Protein AF-A0A527G326-F1 (afdb_monomer_lite)

Sequence (68 aa):
RLGLPSIVVTIGTMSLFRGIAFIILGDQAYKGYPSSFAFFGQGYVWWVVSFELVLFLIAAVVYWFLLH

Radius of gyration: 20.09 Å; chains: 1; bounding box: 46×24×55 Å

Structure (mmCIF, N/CA/C/O backbone):
data_AF-A0A527G326-F1
#
_entry.id   AF-A0A527G326-F1
#
loop_
_atom_site.group_PDB
_atom_site.id
_atom_site.type_symbol
_atom_site.label_atom_id
_atom_site.label_alt_id
_atom_site.label_comp_id
_atom_site.label_asym_id
_atom_site.label_entity_id
_atom_site.label_seq_id
_atom_site.pdbx_PDB_ins_code
_atom_site.Cartn_x
_atom_site.Cartn_y
_atom_site.Cartn_z
_atom_site.occupancy
_atom_site.B_iso_or_equiv
_atom_site.auth_seq_id
_atom_site.auth_comp_id
_atom_site.auth_asym_id
_atom_site.auth_atom_id
_atom_site.pdbx_PDB_model_num
ATOM 1 N N . ARG A 1 1 ? 2.697 -5.621 40.807 1.00 55.56 1 ARG A N 1
ATOM 2 C CA . ARG A 1 1 ? 2.951 -5.865 39.366 1.00 55.56 1 ARG A CA 1
ATOM 3 C C . ARG A 1 1 ? 1.613 -6.258 38.771 1.00 55.56 1 ARG A C 1
ATOM 5 O O . ARG A 1 1 ? 1.073 -7.258 39.218 1.00 55.56 1 ARG A O 1
ATOM 12 N N . LEU A 1 2 ? 1.018 -5.426 37.915 1.00 61.84 2 LEU A N 1
ATOM 13 C CA . LEU A 1 2 ? -0.267 -5.746 37.288 1.00 61.84 2 LEU A CA 1
ATOM 14 C C . LEU A 1 2 ? -0.056 -7.034 36.482 1.00 61.84 2 LEU A C 1
ATOM 16 O O . LEU A 1 2 ? 0.685 -7.018 35.506 1.00 61.84 2 LEU A O 1
ATOM 20 N N . GLY A 1 3 ? -0.612 -8.157 36.948 1.00 72.12 3 GLY A N 1
ATOM 21 C CA . GLY A 1 3 ? -0.484 -9.489 36.340 1.00 72.12 3 GLY A CA 1
ATOM 22 C C . GLY A 1 3 ? -1.263 -9.620 35.034 1.00 72.12 3 GLY A C 1
ATOM 23 O O . GLY A 1 3 ? -1.851 -10.662 34.769 1.00 72.12 3 GLY A O 1
ATOM 24 N N . LEU A 1 4 ? -1.326 -8.537 34.261 1.00 70.50 4 LEU A N 1
ATOM 25 C CA . LEU A 1 4 ? -2.002 -8.478 32.983 1.00 70.50 4 LEU A CA 1
ATOM 26 C C . LEU A 1 4 ? -1.132 -9.210 31.958 1.00 70.50 4 LEU A C 1
ATOM 28 O O . LEU A 1 4 ? 0.018 -8.814 31.744 1.00 70.50 4 LEU A O 1
ATOM 32 N N . PRO A 1 5 ? -1.653 -10.270 31.321 1.00 75.56 5 PRO A N 1
ATOM 33 C CA . PRO A 1 5 ? -0.968 -10.916 30.215 1.00 75.56 5 PRO A CA 1
ATOM 34 C C . PRO A 1 5 ? -0.683 -9.886 29.114 1.00 75.56 5 PRO A C 1
ATOM 36 O O . PRO A 1 5 ? -1.566 -9.100 28.762 1.00 75.56 5 PRO A O 1
ATOM 39 N N . SER A 1 6 ? 0.526 -9.892 28.545 1.00 76.62 6 SER A N 1
ATOM 40 C CA . SER A 1 6 ? 0.937 -8.944 27.492 1.00 76.62 6 SER A CA 1
ATOM 41 C C . SER A 1 6 ? -0.031 -8.930 26.308 1.00 76.62 6 SER A C 1
ATOM 43 O O . SER A 1 6 ? -0.298 -7.877 25.737 1.00 76.62 6 SER A O 1
ATOM 45 N N . ILE A 1 7 ? -0.649 -10.075 26.015 1.00 83.50 7 ILE A N 1
ATOM 46 C CA . ILE A 1 7 ? -1.649 -10.212 24.959 1.00 83.50 7 ILE A CA 1
ATOM 47 C C . ILE A 1 7 ? -2.893 -9.349 25.190 1.00 83.50 7 ILE A C 1
ATOM 49 O O . ILE A 1 7 ? -3.406 -8.755 24.248 1.00 83.50 7 ILE A O 1
ATOM 53 N N . VAL A 1 8 ? -3.346 -9.203 26.438 1.00 85.19 8 VAL A N 1
ATOM 54 C CA . VAL A 1 8 ? -4.528 -8.390 26.762 1.00 85.19 8 VAL A CA 1
ATOM 55 C C . VAL A 1 8 ? -4.218 -6.910 26.570 1.00 85.19 8 VAL A C 1
ATOM 57 O O . VAL A 1 8 ? -5.046 -6.169 26.051 1.00 85.19 8 VAL A O 1
ATOM 60 N N . VAL A 1 9 ? -3.004 -6.484 26.921 1.00 84.69 9 VAL A N 1
ATOM 61 C CA . VAL A 1 9 ? -2.568 -5.095 26.733 1.00 84.69 9 VAL A CA 1
ATOM 62 C C . VAL A 1 9 ? -2.396 -4.779 25.247 1.00 84.69 9 VAL A C 1
ATOM 64 O O . VAL A 1 9 ? -2.838 -3.723 24.797 1.00 84.69 9 VAL A O 1
ATOM 67 N N . THR A 1 10 ? -1.828 -5.698 24.462 1.00 89.25 10 THR A N 1
ATOM 68 C CA . THR A 1 10 ? -1.669 -5.524 23.0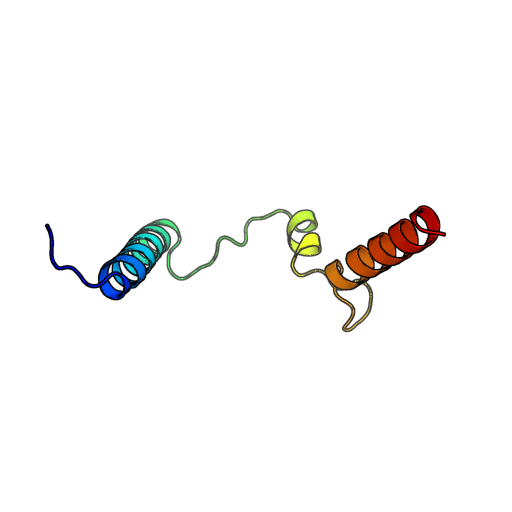11 1.00 89.25 10 THR A CA 1
ATOM 69 C C . THR A 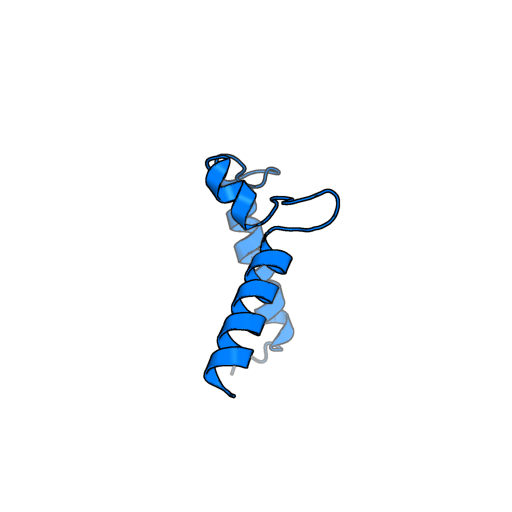1 10 ? -3.018 -5.457 22.297 1.00 89.25 10 THR A C 1
ATOM 71 O O . THR A 1 10 ? -3.266 -4.508 21.550 1.00 89.25 10 THR A O 1
ATOM 74 N N . ILE A 1 11 ? -3.917 -6.410 22.561 1.00 91.25 11 ILE A N 1
ATOM 75 C CA . ILE A 1 11 ? -5.255 -6.431 21.952 1.00 91.25 11 ILE A CA 1
ATOM 76 C C . ILE A 1 11 ? -6.086 -5.233 22.424 1.00 91.25 11 ILE A C 1
ATOM 78 O O . ILE A 1 11 ? -6.709 -4.559 21.605 1.00 91.25 11 ILE A O 1
ATOM 82 N N . GLY A 1 12 ? -6.050 -4.912 23.720 1.00 86.88 12 GLY A N 1
ATOM 83 C CA . GLY A 1 12 ? -6.774 -3.778 24.295 1.00 86.88 12 GLY A CA 1
ATOM 84 C C . GLY A 1 12 ? -6.327 -2.438 23.712 1.00 86.88 12 GLY A C 1
ATOM 85 O O . GLY A 1 12 ? -7.164 -1.615 23.350 1.00 86.88 12 GLY A O 1
ATOM 86 N N . THR A 1 13 ? -5.019 -2.249 23.527 1.00 89.19 13 THR A N 1
ATOM 87 C CA . THR A 1 13 ? -4.465 -1.030 22.923 1.00 89.19 13 THR A CA 1
ATOM 88 C C . THR A 1 13 ? -4.862 -0.902 21.449 1.00 89.19 13 THR A C 1
ATOM 90 O O . THR A 1 13 ? -5.330 0.157 21.034 1.00 89.19 13 THR A O 1
ATOM 93 N N . MET A 1 14 ? -4.761 -1.981 20.657 1.00 88.94 14 MET A N 1
ATOM 94 C CA . MET A 1 14 ? -5.227 -1.975 19.260 1.00 88.94 14 MET A CA 1
ATOM 95 C C . MET A 1 14 ? -6.735 -1.700 19.149 1.00 88.94 14 MET A C 1
ATOM 97 O O . MET A 1 14 ? -7.153 -0.936 18.277 1.00 88.94 14 MET A O 1
ATOM 101 N N . SER A 1 15 ? -7.548 -2.288 20.033 1.00 87.94 15 SER A N 1
ATOM 102 C CA . SER A 1 15 ? -9.001 -2.079 20.058 1.00 87.94 15 SER A CA 1
ATOM 103 C C . SER A 1 15 ? -9.372 -0.649 20.454 1.00 87.94 15 SER A C 1
ATOM 105 O O . SER A 1 15 ? -10.270 -0.071 19.845 1.00 87.94 15 SER A O 1
ATOM 107 N N . LEU A 1 16 ? -8.681 -0.061 21.435 1.00 89.12 16 LEU A N 1
ATOM 108 C CA . LEU A 1 16 ? -8.893 1.324 21.859 1.00 89.12 16 LEU A CA 1
ATOM 109 C C . LEU A 1 16 ? -8.593 2.297 20.713 1.00 89.12 16 LEU A C 1
ATOM 111 O O . LEU A 1 16 ? -9.434 3.129 20.378 1.00 89.12 16 LEU A O 1
ATOM 115 N N . PHE A 1 17 ? -7.426 2.163 20.074 1.00 87.62 17 PHE A N 1
ATOM 116 C CA . PHE A 1 17 ? -7.047 3.032 18.959 1.00 87.62 17 PHE A CA 1
ATOM 117 C C . PHE A 1 17 ? -7.995 2.895 17.771 1.00 87.62 17 PHE A C 1
ATOM 119 O O . PHE A 1 17 ? -8.403 3.905 17.200 1.00 87.62 17 PHE A O 1
ATOM 126 N N . ARG A 1 18 ? -8.396 1.665 17.426 1.00 84.75 18 ARG A N 1
ATOM 127 C CA . ARG A 1 18 ? -9.369 1.436 16.353 1.00 84.75 18 ARG A CA 1
ATOM 128 C C . ARG A 1 18 ? -10.736 2.033 16.691 1.00 84.75 18 ARG A C 1
ATOM 130 O O . ARG A 1 18 ? -11.346 2.636 15.817 1.00 84.75 18 ARG A O 1
ATOM 137 N N . GLY A 1 19 ? -11.195 1.908 17.937 1.00 85.81 19 GLY A N 1
ATOM 138 C CA . GLY A 1 19 ? -12.458 2.492 18.394 1.00 85.81 19 GLY A CA 1
ATOM 139 C C . GLY A 1 19 ? -12.465 4.020 18.315 1.00 85.81 19 GLY A C 1
ATOM 140 O O . GLY A 1 19 ? -13.402 4.597 17.771 1.00 85.81 19 GLY A O 1
ATOM 141 N N . ILE A 1 20 ? -11.394 4.678 18.774 1.00 86.75 20 ILE A N 1
ATOM 142 C CA . ILE A 1 20 ? -11.244 6.141 18.668 1.00 86.75 20 ILE A CA 1
ATOM 143 C C . ILE A 1 20 ? -11.204 6.575 17.198 1.00 86.75 20 ILE A C 1
ATOM 145 O O . ILE A 1 20 ? -11.902 7.513 16.815 1.00 86.75 20 ILE A O 1
ATOM 149 N N . ALA A 1 21 ? -10.436 5.873 16.360 1.00 81.31 21 ALA A N 1
ATOM 150 C CA . ALA A 1 21 ? -10.377 6.149 14.928 1.00 81.31 21 ALA A CA 1
ATOM 151 C C . ALA A 1 21 ? -11.760 6.019 14.265 1.00 81.31 21 ALA A C 1
ATOM 153 O O . ALA A 1 21 ? -12.134 6.887 13.485 1.00 81.31 21 ALA A O 1
ATOM 154 N N . PHE A 1 22 ? -12.543 4.998 14.622 1.00 80.81 22 PHE A N 1
ATOM 155 C CA . PHE A 1 22 ? -13.893 4.782 14.09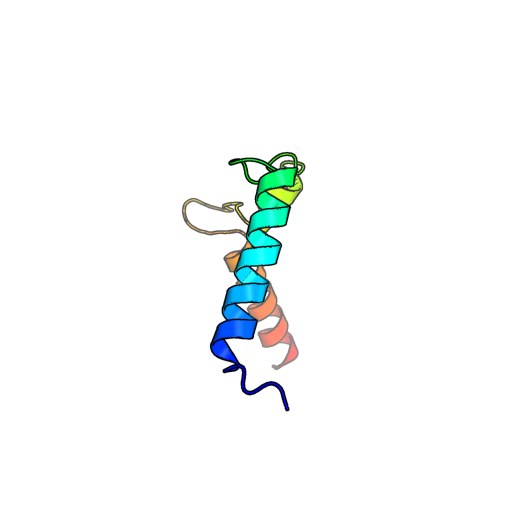2 1.00 80.81 22 PHE A CA 1
ATOM 156 C C . PHE A 1 22 ? -14.887 5.871 14.521 1.00 80.81 22 PHE A C 1
ATOM 158 O O . PHE A 1 22 ? -15.736 6.265 13.731 1.00 80.81 22 PHE A O 1
ATOM 165 N N . ILE A 1 23 ? -14.770 6.415 15.738 1.00 82.31 23 ILE A N 1
ATOM 166 C CA . ILE A 1 23 ? -15.602 7.549 16.185 1.00 82.31 23 ILE A CA 1
ATOM 167 C C . ILE A 1 23 ? -15.311 8.808 15.355 1.00 82.31 23 ILE A C 1
ATOM 169 O O . ILE A 1 23 ? -16.228 9.561 15.041 1.00 82.31 23 ILE A O 1
ATOM 173 N N . ILE A 1 24 ? -14.044 9.037 14.996 1.00 79.19 24 ILE A N 1
ATOM 174 C CA . ILE A 1 24 ? -13.613 10.231 14.254 1.00 79.19 24 ILE A CA 1
ATOM 175 C C . ILE A 1 24 ? -13.890 10.099 12.747 1.00 79.19 24 ILE A C 1
ATOM 177 O O . ILE A 1 24 ? -14.298 11.067 12.111 1.00 79.19 24 ILE A O 1
ATOM 181 N N . LEU A 1 25 ? -13.645 8.921 12.166 1.00 74.31 25 LEU A N 1
ATOM 182 C CA . LEU A 1 25 ? -13.703 8.671 10.718 1.00 74.31 25 LEU A CA 1
ATOM 183 C C . LEU A 1 25 ? -15.031 8.045 10.251 1.00 74.31 25 LEU A C 1
ATOM 185 O O . LEU A 1 25 ? -15.366 8.126 9.069 1.00 74.31 25 LEU A O 1
ATOM 189 N N . GLY A 1 26 ? -15.797 7.436 11.158 1.00 72.50 26 GLY A N 1
ATOM 190 C CA . GLY A 1 26 ? -16.943 6.586 10.828 1.00 72.50 26 GLY A CA 1
ATOM 191 C C . GLY A 1 26 ? -16.529 5.240 10.213 1.00 72.50 26 GLY A C 1
ATOM 192 O O . GLY A 1 26 ? -15.393 4.794 10.362 1.00 72.50 26 GLY A O 1
ATOM 193 N N . ASP A 1 27 ? -17.450 4.606 9.474 1.00 64.94 27 ASP A N 1
ATOM 194 C CA . ASP A 1 27 ? -17.213 3.354 8.719 1.00 64.94 27 ASP A CA 1
ATOM 195 C C . ASP A 1 27 ? -16.345 3.550 7.459 1.00 64.94 27 ASP A C 1
ATOM 197 O O . ASP A 1 27 ? -16.067 2.619 6.705 1.00 64.94 27 ASP A O 1
ATOM 201 N N . GLN A 1 28 ? -15.900 4.781 7.203 1.00 63.25 28 GLN A N 1
ATOM 202 C CA . GLN A 1 28 ? -15.132 5.119 6.016 1.00 63.25 28 GLN A CA 1
ATOM 203 C C . GLN A 1 28 ? -13.670 5.358 6.375 1.00 63.25 28 GLN A C 1
ATOM 205 O O . GLN A 1 28 ? -13.329 6.182 7.219 1.00 63.25 28 GLN A O 1
ATOM 210 N N . ALA A 1 29 ? -12.772 4.676 5.668 1.00 63.50 29 ALA A N 1
ATOM 211 C CA . ALA A 1 29 ? -11.373 5.075 5.648 1.00 63.50 29 ALA A CA 1
ATOM 212 C C . ALA A 1 29 ? -11.253 6.467 5.003 1.00 63.50 29 ALA A C 1
ATOM 214 O O . ALA A 1 29 ? -11.945 6.760 4.024 1.00 63.50 29 ALA A O 1
ATOM 215 N N . TYR A 1 30 ? -10.366 7.322 5.520 1.00 61.25 30 TYR A N 1
ATOM 216 C CA . TYR A 1 30 ? -10.106 8.639 4.935 1.00 61.25 30 TYR A CA 1
ATOM 217 C C . TYR A 1 30 ? -9.575 8.469 3.500 1.00 61.25 30 TYR A C 1
ATOM 219 O O . TYR A 1 30 ? -8.420 8.110 3.296 1.00 61.25 30 TYR A O 1
ATOM 227 N N . LYS A 1 31 ? -10.432 8.673 2.494 1.00 61.09 31 LYS A N 1
ATOM 228 C CA . LYS A 1 31 ? -10.093 8.551 1.060 1.00 61.09 31 LYS A CA 1
ATOM 229 C C . LYS A 1 31 ? -9.852 9.903 0.382 1.00 61.09 31 LYS A C 1
ATOM 231 O O . LYS A 1 31 ? -9.599 9.943 -0.813 1.00 61.09 31 LYS A O 1
ATOM 236 N N . GLY A 1 32 ? -9.903 11.006 1.134 1.00 61.75 32 GLY A N 1
ATOM 237 C CA . GLY A 1 32 ? -9.682 12.372 0.637 1.00 61.75 32 GLY A CA 1
ATOM 238 C C . GLY A 1 32 ? -8.220 12.719 0.340 1.00 61.75 32 GLY A C 1
ATOM 239 O O . GLY A 1 32 ? -7.875 13.896 0.288 1.00 61.75 32 GLY A O 1
ATOM 240 N N . TYR A 1 33 ? -7.343 11.724 0.194 1.00 63.31 33 TYR A N 1
ATOM 241 C CA . TYR A 1 33 ? -5.968 11.963 -0.221 1.00 63.31 33 TYR A CA 1
AT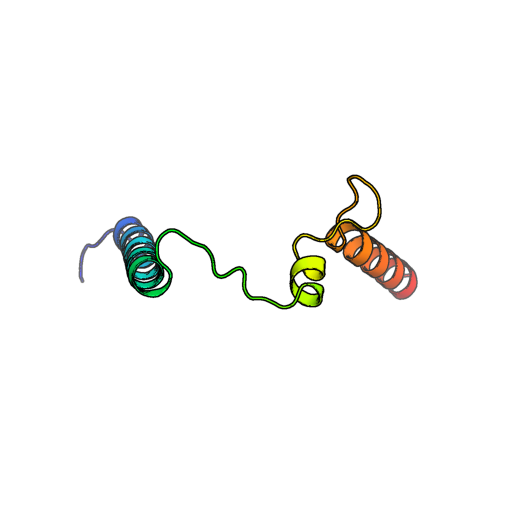OM 2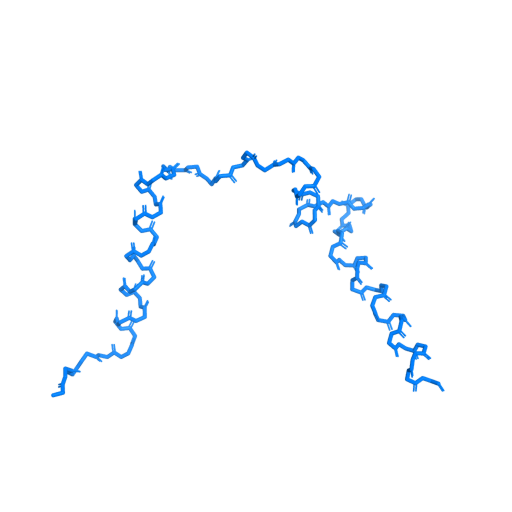42 C C . TYR A 1 33 ? -5.946 12.334 -1.709 1.00 63.31 33 TYR A C 1
ATOM 244 O O . TYR A 1 33 ? -6.700 11.746 -2.489 1.00 63.31 33 TYR A O 1
ATOM 252 N N . PRO A 1 34 ? -5.106 13.298 -2.128 1.00 63.69 34 PRO A N 1
ATOM 253 C CA . PRO A 1 34 ? -4.971 13.628 -3.539 1.00 63.69 34 PRO A CA 1
ATOM 254 C C . PRO A 1 34 ? -4.641 12.357 -4.332 1.00 63.69 34 PRO A C 1
ATOM 256 O O . PRO A 1 34 ? -3.880 11.507 -3.867 1.00 63.69 34 PRO A O 1
ATOM 259 N N . SER A 1 35 ? -5.224 12.207 -5.524 1.00 64.19 35 SER A N 1
ATOM 260 C CA . SER A 1 35 ? -5.085 11.003 -6.362 1.00 64.19 35 SER A CA 1
ATOM 261 C C . SER A 1 35 ? -3.626 10.642 -6.667 1.00 64.19 35 SER A C 1
ATOM 263 O O . SER A 1 35 ? -3.302 9.470 -6.843 1.00 64.19 35 SER A O 1
ATOM 265 N N . SER A 1 36 ? -2.728 11.630 -6.639 1.00 64.69 36 SER A N 1
ATOM 266 C CA . SER A 1 36 ? -1.279 11.440 -6.720 1.00 64.69 36 SER A CA 1
ATOM 267 C C . SER A 1 36 ? -0.687 10.658 -5.538 1.00 64.69 36 SER A C 1
ATOM 269 O O . SER A 1 36 ? 0.240 9.881 -5.736 1.00 64.69 36 SER A O 1
ATOM 271 N N . PHE A 1 37 ? -1.227 10.808 -4.325 1.00 64.00 37 PHE A N 1
ATOM 272 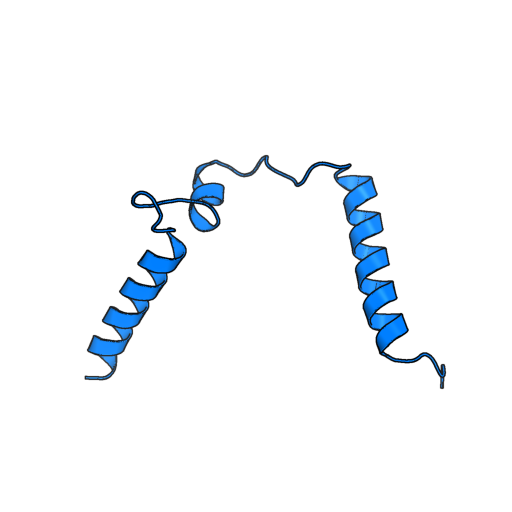C CA . PHE A 1 37 ? -0.808 10.045 -3.141 1.00 64.00 37 PHE A CA 1
ATOM 273 C C . PHE A 1 37 ? -1.392 8.632 -3.128 1.00 64.00 37 PHE A C 1
ATOM 275 O O . PHE A 1 37 ? -0.712 7.689 -2.731 1.00 64.00 37 PHE A O 1
ATOM 282 N N . ALA A 1 38 ? -2.630 8.465 -3.601 1.00 65.19 38 ALA A N 1
ATOM 283 C CA . ALA A 1 38 ? -3.238 7.143 -3.747 1.00 65.19 38 ALA A CA 1
ATOM 284 C C . ALA A 1 38 ? -2.459 6.266 -4.745 1.00 65.19 38 ALA A C 1
ATOM 286 O O . ALA A 1 38 ? -2.330 5.063 -4.533 1.00 65.19 38 ALA A O 1
ATOM 287 N N . PHE A 1 39 ? -1.866 6.868 -5.784 1.00 67.94 39 PHE A N 1
ATOM 288 C CA . PHE A 1 39 ? -1.016 6.158 -6.743 1.00 67.94 39 PHE A CA 1
ATOM 289 C C . PHE A 1 39 ? 0.240 5.537 -6.104 1.00 67.94 39 PHE A C 1
ATOM 291 O O . PHE A 1 39 ? 0.694 4.492 -6.555 1.00 67.94 39 PHE A O 1
ATOM 298 N N . PHE A 1 40 ? 0.777 6.116 -5.026 1.00 67.19 40 PHE A N 1
ATOM 299 C CA . PHE A 1 40 ? 1.979 5.587 -4.372 1.00 67.19 40 PHE A CA 1
ATOM 300 C C . PHE A 1 40 ? 1.738 4.262 -3.626 1.00 67.19 40 PHE A C 1
ATOM 302 O O . PHE A 1 40 ? 2.664 3.467 -3.514 1.00 67.19 40 PHE A O 1
ATOM 309 N N . GLY A 1 41 ? 0.520 4.032 -3.115 1.00 65.69 41 GLY A N 1
ATOM 310 C CA . GLY A 1 41 ? 0.183 2.840 -2.315 1.00 65.69 41 GLY A CA 1
ATOM 311 C C . GLY A 1 41 ? -0.921 1.938 -2.883 1.00 65.69 41 GLY A C 1
ATOM 312 O O . GLY A 1 41 ? -1.256 0.922 -2.281 1.00 65.69 41 GLY A O 1
ATOM 313 N N . GLN A 1 42 ? -1.580 2.351 -3.970 1.00 65.12 42 GLN A N 1
ATOM 314 C CA . GLN A 1 42 ? -2.635 1.593 -4.665 1.00 65.12 42 GLN A CA 1
ATOM 315 C C . GLN A 1 42 ? -2.559 1.758 -6.193 1.00 65.12 42 GLN A C 1
ATOM 317 O O . GLN A 1 42 ? -3.469 1.342 -6.913 1.00 65.12 42 GLN A O 1
ATOM 322 N N . GLY A 1 43 ? -1.518 2.418 -6.706 1.00 72.44 43 GLY A N 1
ATOM 323 C CA . GLY A 1 43 ? -1.369 2.685 -8.130 1.00 72.44 43 GLY A CA 1
ATOM 324 C C . GLY A 1 43 ? -0.849 1.474 -8.887 1.00 72.44 43 GLY A C 1
ATOM 325 O O . GLY A 1 43 ? 0.110 0.827 -8.472 1.00 72.44 43 GLY A O 1
ATOM 326 N N . TYR A 1 44 ? -1.452 1.209 -10.042 1.00 74.19 44 TYR A N 1
ATOM 327 C CA . TYR A 1 44 ? -0.956 0.236 -11.008 1.00 74.19 44 TYR A CA 1
ATOM 328 C C . TYR A 1 44 ? -0.206 0.968 -12.119 1.00 74.19 44 TYR A C 1
ATOM 330 O O . TYR A 1 44 ? -0.723 1.920 -12.702 1.00 74.19 44 TYR A O 1
ATOM 338 N N . VAL A 1 45 ? 1.011 0.518 -12.416 1.00 70.25 45 VAL A N 1
ATOM 339 C CA . VAL A 1 45 ? 1.830 1.031 -13.522 1.00 70.25 45 VAL A CA 1
ATOM 340 C C . VAL A 1 45 ? 1.422 0.353 -14.831 1.00 70.25 45 VAL A C 1
ATOM 342 O O . VAL A 1 45 ? 1.276 1.023 -15.850 1.00 70.25 45 VAL A O 1
ATOM 345 N N . TRP A 1 46 ? 1.184 -0.966 -14.804 1.00 66.56 46 TRP A N 1
ATOM 346 C CA . TRP A 1 46 ? 0.671 -1.723 -15.951 1.00 66.56 46 TRP A CA 1
ATOM 347 C C . TRP A 1 46 ? -0.087 -2.981 -15.503 1.00 66.56 46 TRP A C 1
ATOM 349 O O . TRP A 1 46 ? 0.511 -3.934 -15.004 1.00 66.56 46 TRP A O 1
ATOM 359 N N . TRP A 1 47 ? -1.407 -3.001 -15.707 1.00 68.19 47 TRP A N 1
ATOM 360 C CA . TRP A 1 47 ? -2.308 -4.120 -15.391 1.00 68.19 47 TRP A CA 1
ATOM 361 C C . TRP A 1 47 ? -2.251 -4.590 -13.925 1.00 68.19 47 TRP A C 1
ATOM 363 O O . TRP A 1 47 ? -2.974 -4.047 -13.100 1.00 68.19 47 TRP A O 1
ATOM 373 N N . VAL A 1 48 ? -1.440 -5.603 -13.605 1.00 71.62 48 VAL A N 1
ATOM 374 C CA . VAL A 1 48 ? -1.288 -6.173 -12.247 1.00 71.62 48 VAL A CA 1
ATOM 375 C C . VAL A 1 48 ? -0.028 -5.641 -11.552 1.00 71.62 48 VAL A C 1
ATOM 377 O O . VAL A 1 48 ? 0.196 -5.887 -10.372 1.00 71.62 48 VAL A O 1
ATOM 380 N N . VAL A 1 49 ? 0.815 -4.898 -12.271 1.00 74.81 49 VAL A N 1
ATOM 381 C CA . VAL A 1 49 ? 2.074 -4.387 -11.734 1.00 74.81 49 VAL A CA 1
ATOM 382 C C . VAL A 1 49 ? 1.806 -3.130 -10.917 1.00 74.81 49 VAL A C 1
ATOM 384 O O . VAL A 1 49 ? 1.585 -2.056 -11.483 1.00 74.81 49 VAL A O 1
ATOM 387 N N . SER A 1 50 ? 1.834 -3.272 -9.594 1.00 79.06 50 SER A N 1
ATOM 388 C CA . SER A 1 50 ? 1.731 -2.151 -8.661 1.00 79.06 50 SER A CA 1
ATOM 389 C C . SER A 1 50 ? 2.999 -1.290 -8.673 1.00 79.06 50 SER A C 1
ATOM 391 O O . SER A 1 50 ? 4.104 -1.780 -8.935 1.00 79.06 50 SER A O 1
ATOM 393 N N . PHE A 1 51 ? 2.847 0.001 -8.389 1.00 81.88 51 PHE A N 1
ATOM 394 C CA . PHE A 1 51 ? 3.942 0.971 -8.335 1.00 81.88 51 PHE A CA 1
ATOM 395 C C . PHE A 1 51 ? 5.067 0.546 -7.377 1.00 81.88 51 PHE A C 1
ATOM 397 O O . PHE A 1 51 ? 6.246 0.720 -7.688 1.00 81.88 51 PHE A O 1
ATOM 404 N N . GLU A 1 52 ? 4.724 -0.097 -6.263 1.00 83.50 52 GLU A N 1
ATOM 405 C CA . GLU A 1 52 ? 5.669 -0.598 -5.266 1.00 83.50 52 GLU A CA 1
ATOM 406 C C . GLU A 1 52 ? 6.622 -1.649 -5.846 1.00 83.50 52 GLU A C 1
ATOM 408 O O . GLU A 1 52 ? 7.809 -1.654 -5.520 1.00 83.50 52 GLU A O 1
ATOM 413 N N . LEU A 1 53 ? 6.130 -2.511 -6.743 1.00 84.12 53 LEU A N 1
ATOM 414 C CA . LEU A 1 53 ? 6.948 -3.535 -7.395 1.00 84.12 53 LEU A CA 1
ATOM 415 C C . LEU A 1 53 ? 7.969 -2.889 -8.332 1.00 84.12 53 LEU A C 1
ATOM 417 O O . LEU A 1 53 ? 9.134 -3.284 -8.351 1.00 84.12 53 LEU A O 1
ATOM 421 N N . VAL A 1 54 ? 7.555 -1.863 -9.075 1.00 85.75 54 VAL A N 1
ATOM 422 C CA . VAL A 1 54 ? 8.454 -1.112 -9.960 1.00 85.75 54 VAL A CA 1
ATOM 423 C C . VAL A 1 54 ? 9.518 -0.377 -9.149 1.00 85.75 54 VAL A C 1
ATOM 425 O O . VAL A 1 54 ? 10.700 -0.465 -9.479 1.00 85.75 54 VAL A O 1
ATOM 428 N N . LEU A 1 55 ? 9.127 0.292 -8.060 1.00 86.81 55 LEU A N 1
ATOM 429 C CA . LEU A 1 55 ? 10.062 0.970 -7.162 1.00 86.81 55 LEU A CA 1
ATOM 430 C C . LEU A 1 55 ? 11.078 -0.012 -6.563 1.00 86.81 55 LEU A C 1
ATOM 432 O O . LEU A 1 55 ? 12.274 0.282 -6.528 1.00 86.81 55 LEU A O 1
ATOM 436 N N . PHE A 1 56 ? 10.618 -1.191 -6.142 1.00 88.75 56 PHE A N 1
ATOM 437 C CA . PHE A 1 56 ? 11.486 -2.252 -5.643 1.00 88.75 56 PHE A CA 1
ATOM 438 C C . PHE A 1 56 ? 12.483 -2.727 -6.704 1.00 88.75 56 PHE A C 1
ATOM 440 O O . PHE A 1 56 ? 13.669 -2.843 -6.407 1.00 88.75 56 PHE A O 1
ATOM 447 N N . LEU A 1 57 ? 12.040 -2.956 -7.944 1.00 90.38 57 LEU A N 1
ATOM 448 C CA . LEU A 1 57 ? 12.931 -3.363 -9.034 1.00 90.38 57 LEU A CA 1
ATOM 449 C C . LEU A 1 57 ? 13.981 -2.294 -9.349 1.00 90.38 57 LEU A C 1
ATOM 451 O O . LEU A 1 57 ? 15.147 -2.630 -9.538 1.00 90.38 57 LEU A O 1
ATOM 455 N N . ILE A 1 58 ? 13.600 -1.015 -9.356 1.00 91.12 58 ILE A N 1
ATOM 456 C CA . ILE A 1 58 ? 14.550 0.091 -9.538 1.00 91.12 58 ILE A CA 1
ATOM 457 C C . ILE A 1 58 ? 15.594 0.072 -8.420 1.00 91.12 58 ILE A C 1
ATOM 459 O O . ILE A 1 58 ? 16.789 0.117 -8.702 1.00 91.12 58 ILE A O 1
ATOM 463 N N . ALA A 1 59 ? 15.162 -0.044 -7.162 1.00 90.50 59 ALA A N 1
ATOM 464 C CA . ALA A 1 59 ? 16.079 -0.133 -6.031 1.00 90.50 59 ALA A CA 1
ATOM 465 C C . ALA A 1 59 ? 17.003 -1.355 -6.149 1.00 90.50 59 ALA A C 1
ATOM 467 O O . ALA A 1 59 ? 18.209 -1.225 -5.956 1.00 90.50 59 ALA A O 1
ATOM 468 N N . ALA A 1 60 ? 16.472 -2.519 -6.529 1.00 92.12 60 ALA A N 1
ATOM 469 C CA . ALA A 1 60 ? 17.254 -3.734 -6.731 1.00 92.12 60 ALA A CA 1
ATOM 470 C C . ALA A 1 60 ? 18.331 -3.554 -7.811 1.00 92.12 60 ALA A C 1
ATOM 472 O O . ALA A 1 60 ? 19.472 -3.956 -7.599 1.00 92.12 60 ALA A O 1
ATOM 473 N N . VAL A 1 61 ? 18.004 -2.902 -8.931 1.00 93.12 61 VAL A N 1
ATOM 474 C CA . VAL A 1 61 ? 18.971 -2.588 -9.993 1.00 93.12 61 VAL A CA 1
ATOM 475 C C . VAL A 1 61 ? 20.034 -1.607 -9.497 1.00 93.12 61 VAL A C 1
ATOM 477 O O . VAL A 1 61 ? 21.219 -1.842 -9.712 1.00 93.12 61 VAL A O 1
ATOM 480 N N . VAL A 1 62 ? 19.643 -0.543 -8.788 1.00 94.06 62 VAL A N 1
ATOM 481 C CA . VAL A 1 62 ? 20.591 0.425 -8.206 1.00 94.06 62 VAL A CA 1
ATOM 482 C C . VAL A 1 62 ? 21.557 -0.264 -7.244 1.00 94.06 62 VAL A C 1
ATOM 484 O O . VAL A 1 62 ? 22.763 -0.066 -7.349 1.00 94.06 62 VAL A O 1
ATOM 487 N N . TYR A 1 63 ? 21.049 -1.102 -6.339 1.00 91.81 63 TYR A N 1
ATOM 488 C CA . TYR A 1 63 ? 21.889 -1.855 -5.410 1.00 91.81 63 TYR A CA 1
ATOM 489 C C . TYR A 1 63 ? 22.756 -2.895 -6.115 1.00 91.81 63 TYR A C 1
ATOM 491 O O . TYR A 1 63 ? 23.897 -3.082 -5.709 1.00 91.81 63 TYR A O 1
ATOM 499 N N . TRP A 1 64 ? 22.257 -3.541 -7.169 1.00 92.56 64 TRP A N 1
ATOM 500 C CA . TRP A 1 64 ? 23.062 -4.446 -7.982 1.00 92.56 64 TRP A CA 1
ATOM 501 C C . TRP A 1 64 ? 24.260 -3.717 -8.594 1.00 92.56 64 TRP A C 1
ATOM 503 O O . TRP A 1 64 ? 25.379 -4.182 -8.429 1.00 92.56 64 TRP A O 1
ATOM 513 N N . PHE A 1 65 ? 24.047 -2.546 -9.203 1.00 91.00 65 PHE A N 1
ATOM 514 C CA . PHE A 1 65 ? 25.137 -1.725 -9.740 1.00 91.00 65 PHE A CA 1
ATOM 515 C C . PHE A 1 65 ? 26.076 -1.182 -8.659 1.00 91.00 65 PHE A C 1
ATOM 517 O O . PHE A 1 65 ? 27.265 -1.063 -8.907 1.00 91.00 65 PHE A O 1
ATOM 524 N N . LEU A 1 66 ? 25.564 -0.820 -7.481 1.00 90.12 66 LEU A N 1
ATOM 525 C CA . LEU A 1 66 ? 26.391 -0.278 -6.399 1.00 90.12 66 LEU A CA 1
ATOM 526 C C . LEU A 1 66 ? 27.270 -1.351 -5.733 1.00 90.12 66 LEU A C 1
ATOM 528 O O . LEU A 1 66 ? 28.311 -1.025 -5.167 1.00 90.12 66 LEU A O 1
ATOM 532 N N . LEU A 1 67 ? 26.825 -2.611 -5.746 1.00 88.31 67 LEU A N 1
ATOM 533 C CA . LEU A 1 67 ? 27.523 -3.748 -5.137 1.00 88.31 67 LEU A CA 1
ATOM 534 C C . LEU A 1 67 ? 28.459 -4.493 -6.104 1.00 88.31 67 LEU A C 1
ATOM 536 O O . LEU A 1 67 ? 29.192 -5.368 -5.641 1.00 88.31 67 LEU A O 1
ATOM 540 N N . HIS A 1 68 ? 28.412 -4.197 -7.405 1.00 73.88 68 HIS A N 1
ATOM 541 C CA . HIS A 1 68 ? 29.264 -4.798 -8.437 1.00 73.88 68 HIS A CA 1
ATOM 542 C C . HIS A 1 68 ? 30.427 -3.872 -8.796 1.00 73.88 68 HIS A C 1
ATOM 544 O O . HIS A 1 68 ? 31.554 -4.393 -8.946 1.00 73.88 68 HIS A O 1
#

pLDDT: mean 77.9, std 10.87, range [55.56, 94.06]

Secondary structure (DSSP, 8-state):
-----HHHHHHHHHHHHHHHHHHHHTTS----S-HHHHHHHH-EEETTEEHHHHHHHHHHHHHHHHH-

Foldseek 3Di:
DPPDDPVCVVVVVVVVVVVVVCVVQPPDDPPPDPVVVCLQPPNAPDDPRRPVNVVVVVVVVVVVVVVD